Protein AF-A0A938PKG7-F1 (afdb_monomer_lite)

pLDDT: mean 93.29, std 5.73, range [55.94, 98.5]

Structure (mmCIF, N/CA/C/O backbone):
data_AF-A0A938PKG7-F1
#
_entry.id   AF-A0A938PKG7-F1
#
loop_
_atom_site.group_PDB
_atom_site.id
_atom_site.type_symbol
_atom_site.label_atom_id
_atom_site.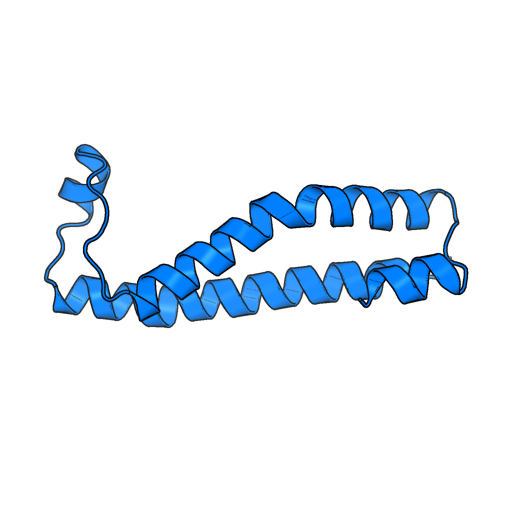label_alt_id
_atom_site.label_comp_id
_atom_site.label_asym_id
_atom_site.label_entity_id
_atom_site.label_seq_id
_atom_site.pdbx_PDB_ins_code
_atom_site.Cartn_x
_atom_site.Cartn_y
_atom_site.Cartn_z
_atom_site.occupancy
_atom_site.B_iso_or_equiv
_atom_site.auth_seq_id
_atom_site.auth_comp_id
_atom_site.auth_asym_id
_atom_site.auth_atom_id
_atom_site.pdbx_PDB_model_num
ATOM 1 N N . MET A 1 1 ? 2.724 -4.653 -29.445 1.00 55.94 1 MET A N 1
ATOM 2 C CA . MET A 1 1 ? 3.278 -3.899 -28.304 1.00 55.94 1 MET A CA 1
ATOM 3 C C . MET A 1 1 ? 3.456 -4.902 -27.175 1.00 55.94 1 MET A C 1
ATOM 5 O O . MET A 1 1 ? 2.461 -5.477 -26.755 1.00 55.94 1 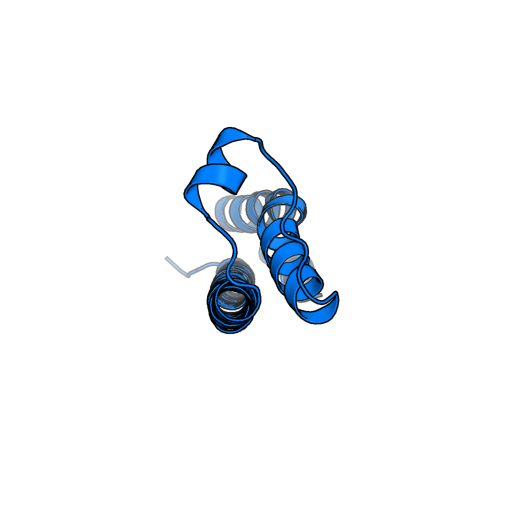MET A O 1
ATOM 9 N N . SER A 1 2 ? 4.689 -5.242 -26.797 1.00 78.75 2 SER A N 1
ATOM 10 C CA . SER A 1 2 ? 4.939 -6.144 -25.664 1.00 78.75 2 SER A CA 1
ATOM 11 C C . SER A 1 2 ? 4.726 -5.379 -24.360 1.00 78.75 2 SER A C 1
ATOM 13 O O . SER A 1 2 ? 5.198 -4.252 -24.231 1.00 78.75 2 SER A O 1
ATOM 15 N N . VAL A 1 3 ? 4.008 -5.973 -23.409 1.00 85.81 3 VAL A N 1
ATOM 16 C CA . VAL A 1 3 ? 3.828 -5.388 -22.074 1.00 85.81 3 VAL A CA 1
ATOM 17 C C . VAL A 1 3 ? 5.172 -5.418 -21.346 1.00 85.81 3 VAL A C 1
ATOM 19 O O . VAL A 1 3 ? 5.846 -6.447 -21.351 1.00 85.81 3 VAL A O 1
ATOM 22 N N . SER A 1 4 ? 5.574 -4.297 -20.739 1.00 94.06 4 SER A N 1
ATOM 23 C CA . SER A 1 4 ? 6.810 -4.241 -19.953 1.00 94.06 4 SER A CA 1
ATOM 24 C C . SER A 1 4 ? 6.719 -5.183 -18.741 1.00 94.06 4 SER A C 1
ATOM 26 O O . SER A 1 4 ? 5.727 -5.121 -18.009 1.00 94.06 4 SER A O 1
ATOM 28 N N . PRO A 1 5 ? 7.741 -6.015 -18.465 1.00 94.88 5 PRO A N 1
ATOM 29 C CA . PRO A 1 5 ? 7.767 -6.872 -17.278 1.00 94.88 5 PRO A CA 1
ATOM 30 C C . PRO A 1 5 ? 7.677 -6.105 -15.951 1.00 94.88 5 PRO A C 1
ATOM 32 O O . PRO A 1 5 ? 7.238 -6.674 -14.955 1.00 94.88 5 PRO A O 1
ATOM 35 N N . LEU A 1 6 ? 8.019 -4.809 -15.941 1.00 96.19 6 LEU A N 1
ATOM 36 C CA . LEU A 1 6 ? 7.876 -3.923 -14.777 1.00 96.19 6 LEU A CA 1
ATOM 37 C C . LEU A 1 6 ? 6.415 -3.675 -14.370 1.00 96.19 6 LEU A C 1
ATOM 39 O O . LEU A 1 6 ? 6.156 -3.233 -13.255 1.00 96.19 6 LEU A O 1
ATOM 43 N N . ILE A 1 7 ? 5.446 -3.987 -15.236 1.00 96.56 7 ILE A N 1
ATOM 44 C CA . ILE A 1 7 ? 4.022 -3.862 -14.904 1.00 96.56 7 ILE A CA 1
ATOM 45 C C . ILE A 1 7 ? 3.577 -4.941 -13.907 1.00 96.56 7 ILE A C 1
ATOM 47 O O . ILE A 1 7 ? 2.706 -4.688 -13.079 1.00 96.56 7 ILE A O 1
ATOM 51 N N . LEU A 1 8 ? 4.178 -6.133 -13.937 1.00 96.06 8 LEU A N 1
ATOM 52 C CA . LEU A 1 8 ? 3.809 -7.222 -13.028 1.00 96.06 8 LEU A CA 1
ATOM 53 C C . LEU A 1 8 ? 4.040 -6.901 -11.539 1.00 96.06 8 LEU A C 1
ATOM 55 O O . LEU A 1 8 ? 3.095 -7.079 -10.770 1.00 96.06 8 LEU A O 1
ATOM 59 N N . PRO A 1 9 ? 5.212 -6.405 -11.100 1.00 96.69 9 PRO A N 1
ATOM 60 C CA . PRO A 1 9 ? 5.413 -6.060 -9.694 1.00 96.69 9 PRO A CA 1
ATOM 61 C C . PRO A 1 9 ? 4.522 -4.885 -9.250 1.00 96.69 9 PRO A C 1
ATOM 63 O O . PRO A 1 9 ? 4.033 -4.882 -8.122 1.00 96.69 9 PRO A O 1
ATOM 66 N N . VAL A 1 10 ? 4.195 -3.946 -10.153 1.00 96.94 10 VAL A N 1
ATOM 67 C CA . VAL A 1 10 ? 3.188 -2.895 -9.898 1.00 96.94 10 VAL A CA 1
ATOM 68 C C . VAL A 1 10 ? 1.818 -3.502 -9.597 1.00 96.94 10 VAL A C 1
ATOM 70 O O . VAL A 1 10 ? 1.208 -3.173 -8.581 1.00 96.94 10 VAL A O 1
ATOM 73 N N . LEU A 1 11 ? 1.336 -4.412 -10.448 1.00 97.19 11 LEU A N 1
ATOM 74 C CA . LEU A 1 11 ? 0.045 -5.074 -10.248 1.00 97.19 11 LEU A CA 1
ATOM 75 C C . LEU A 1 11 ? 0.027 -5.947 -8.990 1.00 97.19 11 LEU A C 1
ATOM 77 O O . LEU A 1 11 ? -0.992 -5.996 -8.302 1.00 97.19 11 LEU A O 1
ATOM 81 N N . MET A 1 12 ? 1.142 -6.605 -8.666 1.00 97.44 12 MET A N 1
ATOM 82 C CA . MET A 1 12 ? 1.263 -7.394 -7.440 1.00 97.44 12 MET A CA 1
ATOM 83 C C . MET A 1 12 ? 1.135 -6.525 -6.192 1.00 97.44 12 MET A C 1
ATOM 85 O O . MET A 1 12 ? 0.399 -6.893 -5.278 1.00 97.44 12 MET A O 1
ATOM 89 N N . LEU A 1 13 ? 1.776 -5.353 -6.166 1.00 96.81 13 LEU A N 1
ATOM 90 C CA . LEU A 1 13 ? 1.665 -4.440 -5.032 1.00 96.81 13 LEU A CA 1
ATOM 91 C C . LEU A 1 13 ? 0.251 -3.858 -4.899 1.00 96.81 13 LEU A C 1
ATOM 93 O O . LEU A 1 13 ? -0.282 -3.807 -3.795 1.00 96.81 13 LEU A O 1
ATOM 97 N N . VAL A 1 14 ? -0.405 -3.530 -6.018 1.00 97.06 14 VAL A N 1
ATOM 98 C CA . VAL A 1 14 ? -1.827 -3.142 -6.027 1.00 97.06 14 VAL A CA 1
ATOM 99 C C . VAL A 1 14 ? -2.712 -4.266 -5.473 1.00 97.06 14 VAL A C 1
ATOM 101 O O . VAL A 1 14 ? -3.587 -4.020 -4.642 1.00 97.06 14 VAL A O 1
ATOM 104 N N . GLY A 1 15 ? -2.476 -5.511 -5.893 1.00 97.88 15 GLY A N 1
ATOM 105 C CA . GLY A 1 15 ? -3.173 -6.684 -5.363 1.00 97.88 15 GLY A CA 1
ATOM 106 C C . GLY A 1 15 ? -2.972 -6.844 -3.856 1.00 97.88 15 GLY A C 1
ATOM 107 O O . GLY A 1 15 ? -3.937 -7.061 -3.122 1.00 97.88 15 GLY A O 1
ATOM 108 N N . TRP A 1 16 ? -1.741 -6.658 -3.378 1.00 97.50 16 TRP A N 1
ATOM 109 C CA . TRP A 1 16 ? -1.422 -6.686 -1.953 1.00 97.50 16 TRP A CA 1
ATOM 110 C C . TRP A 1 16 ? -2.141 -5.580 -1.171 1.00 97.50 16 TRP A C 1
ATOM 112 O O . TRP A 1 16 ? -2.692 -5.844 -0.101 1.00 97.50 16 TRP A O 1
ATOM 122 N N . THR A 1 17 ? -2.250 -4.372 -1.731 1.00 97.31 17 THR A N 1
ATOM 123 C CA . THR A 1 17 ? -3.051 -3.294 -1.139 1.00 97.31 17 THR A CA 1
ATOM 124 C C . THR A 1 17 ? -4.510 -3.706 -0.959 1.00 97.31 17 THR A C 1
ATOM 126 O O . THR A 1 17 ? -5.077 -3.447 0.101 1.00 97.31 17 THR A O 1
ATOM 129 N N . PHE A 1 18 ? -5.119 -4.403 -1.926 1.00 98.19 18 PHE A N 1
ATOM 130 C CA . PHE A 1 18 ? -6.486 -4.915 -1.771 1.00 98.19 18 PHE A CA 1
ATOM 131 C C . PHE A 1 18 ? -6.600 -6.019 -0.715 1.00 98.19 18 PHE A C 1
ATOM 133 O O . PHE A 1 18 ? -7.578 -6.042 0.033 1.00 98.19 18 PHE A O 1
ATOM 140 N N . VAL A 1 19 ? -5.604 -6.901 -0.599 1.00 98.50 19 VAL A N 1
ATOM 141 C CA . VAL A 1 19 ? -5.557 -7.901 0.483 1.00 98.50 19 VAL A CA 1
ATOM 142 C C . VAL A 1 19 ? -5.539 -7.207 1.845 1.00 98.50 19 VAL A C 1
ATOM 144 O O . VAL A 1 19 ? -6.367 -7.515 2.706 1.00 98.50 19 VAL A O 1
ATOM 147 N N . ME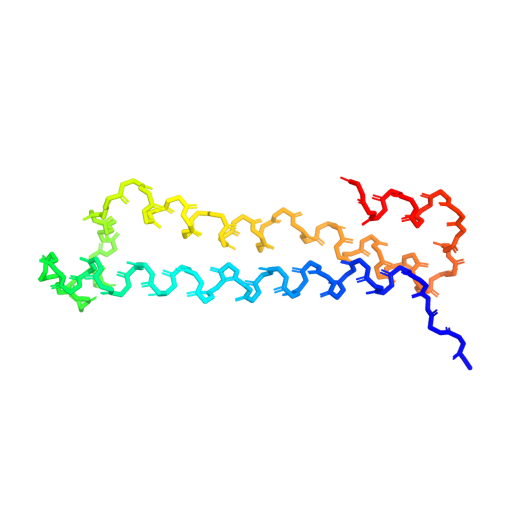T A 1 20 ? -4.658 -6.221 2.026 1.00 97.94 20 MET A N 1
ATOM 148 C CA . MET A 1 20 ? -4.560 -5.466 3.277 1.00 97.94 20 MET A CA 1
ATOM 149 C C . MET A 1 20 ? -5.802 -4.621 3.553 1.00 97.94 20 MET A C 1
ATOM 151 O O . MET A 1 20 ? -6.227 -4.517 4.701 1.00 97.94 20 MET A O 1
ATOM 155 N N . TRP A 1 21 ? -6.435 -4.079 2.514 1.00 97.94 21 TRP A N 1
ATOM 156 C CA . TRP A 1 21 ? -7.702 -3.355 2.613 1.00 97.94 21 TRP A CA 1
ATOM 157 C C . TRP A 1 21 ? -8.821 -4.238 3.173 1.00 97.94 21 TRP A C 1
ATOM 159 O O . TRP A 1 21 ? -9.484 -3.871 4.147 1.00 97.94 21 TRP A O 1
ATOM 169 N N . VAL A 1 22 ? -8.995 -5.435 2.599 1.00 98.50 22 VAL A N 1
ATOM 170 C CA . VAL A 1 22 ? -9.979 -6.414 3.075 1.00 98.50 22 VAL A CA 1
ATOM 171 C C . VAL A 1 22 ? -9.655 -6.841 4.505 1.00 98.50 22 VAL A C 1
ATOM 173 O O . VAL A 1 22 ? -10.547 -6.836 5.354 1.00 98.50 22 VAL A O 1
ATOM 176 N N . TRP A 1 23 ? -8.391 -7.153 4.808 1.00 98.50 23 TRP A N 1
ATOM 177 C CA . TRP A 1 23 ? -7.969 -7.560 6.152 1.00 98.50 23 TRP A CA 1
ATOM 178 C C . TRP A 1 23 ? -8.232 -6.459 7.192 1.00 98.50 23 TRP A C 1
ATOM 180 O O . TRP A 1 23 ? -8.798 -6.718 8.263 1.00 98.50 23 TRP A O 1
ATOM 190 N N . MET A 1 24 ? -7.908 -5.207 6.870 1.00 97.88 24 MET A N 1
ATOM 191 C CA . MET A 1 24 ? -8.172 -4.070 7.745 1.00 97.88 24 MET A CA 1
ATOM 192 C C . MET A 1 24 ? -9.659 -3.993 8.095 1.00 97.88 24 MET A C 1
ATOM 194 O O . MET A 1 24 ? -10.000 -3.954 9.275 1.00 97.88 24 MET A O 1
ATOM 198 N N . TYR A 1 25 ? -10.567 -4.010 7.117 1.00 97.00 25 TYR A N 1
ATOM 199 C CA . TYR A 1 25 ? -12.000 -3.928 7.422 1.00 97.00 25 TYR A CA 1
ATOM 200 C C . TYR A 1 25 ? -12.531 -5.170 8.136 1.00 97.00 25 TYR A C 1
ATOM 202 O O . TYR A 1 25 ? -13.331 -5.036 9.068 1.00 97.00 25 TYR A O 1
ATOM 210 N N . ALA A 1 26 ? -12.051 -6.356 7.759 1.00 97.94 26 ALA A N 1
ATOM 211 C CA . ALA A 1 26 ? -12.441 -7.617 8.380 1.00 97.94 26 ALA A CA 1
ATOM 212 C C . ALA A 1 26 ? -12.099 -7.670 9.877 1.00 97.94 26 ALA A C 1
ATOM 214 O O . ALA A 1 26 ? -12.827 -8.295 10.642 1.00 97.94 26 ALA A O 1
ATOM 215 N N . THR A 1 27 ? -11.035 -6.992 10.317 1.00 97.00 27 THR A N 1
ATOM 216 C CA . THR A 1 27 ? -10.636 -6.938 11.736 1.00 97.00 27 THR A CA 1
ATOM 217 C C . THR A 1 27 ? -11.159 -5.696 12.459 1.00 97.00 27 THR A C 1
ATOM 219 O O . THR A 1 27 ? -11.614 -5.784 13.602 1.00 97.00 27 THR A O 1
ATOM 222 N N . ARG A 1 28 ? -11.167 -4.536 11.794 1.00 95.19 28 ARG A N 1
ATOM 223 C CA . ARG A 1 28 ? -11.549 -3.246 12.385 1.00 95.19 28 ARG A CA 1
ATOM 224 C C . ARG A 1 28 ? -13.046 -3.127 12.633 1.00 95.19 28 ARG A C 1
ATOM 226 O O . ARG A 1 28 ? -13.438 -2.664 13.702 1.00 95.19 28 ARG A O 1
ATOM 233 N N . ILE A 1 29 ? -13.892 -3.567 11.696 1.00 94.81 29 ILE A N 1
ATOM 234 C CA . ILE A 1 29 ? -15.354 -3.460 11.846 1.00 94.81 29 ILE A CA 1
ATOM 235 C C . ILE A 1 29 ? -15.854 -4.268 13.059 1.00 94.81 29 ILE A C 1
ATOM 237 O O . ILE A 1 29 ? -16.575 -3.694 13.880 1.00 94.81 29 ILE A O 1
ATOM 241 N N . PRO A 1 30 ? -15.474 -5.550 13.250 1.00 95.50 30 PRO A N 1
ATOM 242 C CA . PRO A 1 30 ? -15.880 -6.297 14.439 1.00 95.50 30 PRO A CA 1
ATOM 243 C C . PRO A 1 30 ? -15.355 -5.693 15.744 1.00 95.50 30 PRO A C 1
ATOM 245 O O . PRO A 1 30 ? -16.089 -5.650 16.730 1.00 95.50 30 PRO A O 1
ATOM 248 N N . ALA A 1 31 ? -14.114 -5.194 15.755 1.00 95.12 31 ALA A N 1
ATOM 249 C CA . ALA A 1 31 ? -13.517 -4.595 16.945 1.00 95.12 31 ALA A CA 1
ATOM 250 C C . ALA A 1 31 ? -14.254 -3.314 17.377 1.00 95.12 31 ALA A C 1
ATOM 252 O O . ALA A 1 31 ? -14.592 -3.176 18.551 1.00 95.12 31 ALA A O 1
ATOM 253 N N . MET A 1 32 ? -14.596 -2.436 16.426 1.00 94.12 32 MET A N 1
ATOM 254 C CA . MET A 1 32 ? -15.400 -1.238 16.706 1.00 94.12 32 MET A CA 1
ATOM 255 C C . MET A 1 32 ? -16.793 -1.590 17.238 1.00 94.12 32 MET A C 1
ATOM 257 O O . MET A 1 32 ? -17.250 -0.983 18.204 1.00 94.12 32 MET A O 1
ATOM 261 N N . ARG A 1 33 ? -17.450 -2.602 16.650 1.00 93.31 33 ARG A N 1
ATOM 262 C CA . ARG A 1 33 ? -18.762 -3.082 17.117 1.00 93.31 33 ARG A CA 1
ATOM 263 C C . ARG A 1 33 ? -18.693 -3.616 18.547 1.00 93.31 33 ARG A C 1
ATOM 265 O O . ARG A 1 33 ? -19.548 -3.282 19.356 1.00 93.31 33 ARG A O 1
ATOM 272 N N . LYS A 1 34 ? -17.669 -4.409 18.878 1.00 93.56 34 LYS A N 1
ATOM 273 C CA . LYS A 1 34 ? -17.475 -4.959 20.230 1.00 93.56 34 LYS A CA 1
ATOM 274 C C . LYS A 1 34 ? -17.234 -3.866 21.276 1.00 93.56 34 LYS A C 1
ATOM 276 O O . LYS A 1 34 ? -17.673 -4.010 22.411 1.00 93.56 34 LYS A O 1
ATOM 281 N N . ALA A 1 35 ? -16.549 -2.794 20.891 1.00 91.38 35 ALA A N 1
ATOM 282 C CA . ALA A 1 35 ? -16.270 -1.652 21.753 1.00 91.38 35 ALA A CA 1
ATOM 283 C C . ALA A 1 35 ? -17.426 -0.629 21.819 1.00 91.38 35 ALA A C 1
ATOM 285 O O . ALA A 1 35 ? -17.286 0.373 22.511 1.00 91.38 35 ALA A O 1
ATOM 286 N N . ASN A 1 36 ? -18.558 -0.869 21.133 1.00 91.12 36 ASN A N 1
ATOM 287 C CA . ASN A 1 36 ? -19.694 0.062 21.038 1.00 91.12 36 ASN A CA 1
ATOM 288 C C . ASN A 1 36 ? -19.271 1.500 20.682 1.00 91.12 36 ASN A C 1
ATOM 290 O O . ASN A 1 36 ? -19.797 2.466 21.228 1.00 91.12 36 ASN A O 1
ATOM 294 N N . ILE A 1 37 ? -18.297 1.641 19.779 1.00 88.00 37 ILE A N 1
ATOM 295 C CA . ILE A 1 37 ? -17.775 2.952 19.385 1.00 88.00 37 ILE A CA 1
ATOM 296 C C . ILE A 1 37 ? -18.835 3.705 18.575 1.00 88.00 37 ILE A C 1
ATOM 298 O O . ILE A 1 37 ? -19.284 3.214 17.535 1.00 88.00 37 ILE A O 1
ATOM 302 N N . ASP A 1 38 ? -19.178 4.920 19.009 1.00 87.50 38 ASP A N 1
ATOM 303 C CA . ASP A 1 38 ? -19.961 5.853 18.200 1.00 87.50 38 ASP A CA 1
ATOM 304 C C . ASP A 1 38 ? -19.073 6.467 17.108 1.00 87.50 38 ASP A C 1
ATOM 306 O O . ASP A 1 38 ? -18.233 7.341 17.338 1.00 87.50 38 ASP A O 1
ATOM 310 N N . VAL A 1 39 ? -19.263 5.983 15.882 1.00 84.25 39 VAL A N 1
ATOM 311 C CA . VAL A 1 39 ? -18.518 6.436 14.703 1.00 84.25 39 VAL A CA 1
ATOM 312 C C . VAL A 1 39 ? -18.794 7.914 14.397 1.00 84.25 39 VAL A C 1
ATOM 314 O O . VAL A 1 39 ? -17.897 8.609 13.917 1.00 84.25 39 VAL A O 1
ATOM 317 N N . ASN A 1 40 ? -19.997 8.417 14.697 1.00 86.56 40 ASN A N 1
ATOM 318 C CA . ASN A 1 40 ? -20.352 9.817 14.458 1.00 86.56 40 ASN A CA 1
ATOM 319 C C . ASN A 1 40 ? -19.617 10.736 15.431 1.00 86.56 40 ASN A C 1
ATOM 321 O O . ASN A 1 40 ? -19.116 11.789 15.031 1.00 86.56 40 ASN A O 1
ATOM 325 N N . GLU A 1 41 ? -19.519 10.330 16.699 1.00 87.31 41 GLU A N 1
ATOM 326 C CA . GLU A 1 41 ? -18.753 11.070 17.696 1.00 87.31 41 GLU A CA 1
ATOM 327 C C . GLU A 1 41 ? -17.272 11.113 17.317 1.00 87.31 41 GLU A C 1
ATOM 329 O O . GLU A 1 41 ? -16.709 12.202 17.203 1.00 87.31 41 GLU A O 1
ATOM 334 N N . VAL A 1 42 ? -16.677 9.954 17.021 1.00 87.62 42 VAL A N 1
ATOM 335 C CA . VAL A 1 42 ? -15.270 9.845 16.608 1.00 87.62 42 VAL A CA 1
ATOM 336 C C . VAL A 1 42 ? -14.972 10.695 15.372 1.00 87.62 42 VAL A C 1
ATOM 338 O O . VAL A 1 42 ? -13.964 1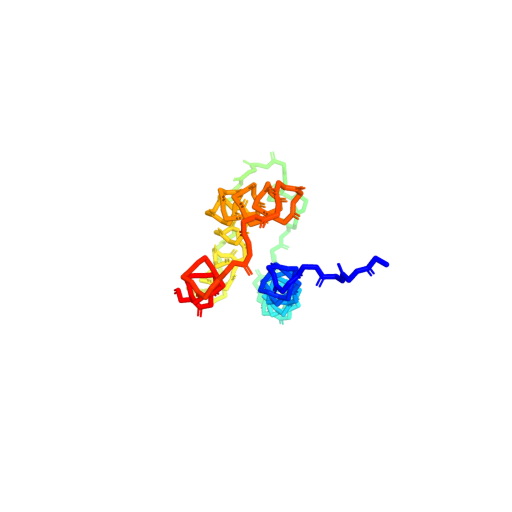1.401 15.337 1.00 87.62 42 VAL A O 1
ATOM 341 N N . SER A 1 43 ? -15.853 10.677 14.368 1.00 86.31 43 SER A N 1
ATOM 342 C CA . SER A 1 43 ? -15.686 11.491 13.160 1.00 86.31 43 SER A CA 1
ATOM 343 C C . SER A 1 43 ? -15.765 12.993 13.441 1.00 86.31 43 SER A C 1
ATOM 345 O O . SER A 1 43 ? -15.141 13.771 12.723 1.00 86.31 43 SER A O 1
ATOM 347 N N . ARG A 1 44 ? -16.540 13.416 14.448 1.00 88.12 44 ARG A N 1
ATOM 348 C CA . ARG A 1 44 ? -16.709 14.828 14.817 1.00 88.12 44 ARG A CA 1
ATOM 349 C C . ARG A 1 44 ? -15.549 15.345 15.662 1.00 88.12 44 ARG A C 1
ATOM 351 O O . ARG A 1 44 ? -15.159 16.499 15.514 1.00 88.12 44 ARG A O 1
ATOM 358 N N . THR A 1 45 ? -15.032 14.525 16.573 1.00 88.12 45 THR A N 1
ATOM 359 C CA . THR A 1 45 ? -13.971 14.922 17.509 1.00 88.12 45 THR A CA 1
ATOM 360 C C . THR A 1 45 ? -12.569 14.657 16.970 1.00 88.12 45 THR A C 1
ATOM 362 O O . THR A 1 45 ? -11.610 15.238 17.472 1.00 88.12 45 THR A O 1
ATOM 365 N N . GLY A 1 46 ? -12.427 13.772 15.978 1.00 83.56 46 GLY A N 1
ATOM 366 C CA . GLY A 1 46 ? -11.125 13.297 15.512 1.00 83.56 46 GLY A CA 1
ATOM 367 C C . GLY A 1 46 ? -10.405 12.416 16.538 1.00 83.56 46 GLY A C 1
ATOM 368 O O . GLY A 1 46 ? -9.195 12.213 16.435 1.00 83.56 46 GLY A O 1
ATOM 369 N N . THR A 1 47 ? -11.122 11.905 17.546 1.00 84.38 47 THR A N 1
ATOM 370 C CA . THR A 1 47 ? -10.541 11.027 18.567 1.00 84.38 47 THR A CA 1
ATOM 371 C C . THR A 1 47 ? -10.016 9.755 17.904 1.00 84.38 47 THR A C 1
ATOM 373 O O . THR A 1 47 ? -10.687 9.152 17.069 1.00 84.38 47 THR A O 1
ATOM 376 N N . LYS A 1 48 ? -8.807 9.312 18.267 1.00 82.69 48 LYS A N 1
ATOM 377 C CA . LYS A 1 48 ? -8.293 8.030 17.769 1.00 82.69 48 LYS A CA 1
ATOM 378 C C . LYS A 1 48 ? -9.190 6.885 18.237 1.00 82.69 48 LYS A C 1
ATOM 380 O O . LYS A 1 48 ? -9.652 6.875 19.374 1.00 82.69 48 LYS A O 1
ATOM 385 N N . LEU A 1 49 ? -9.397 5.905 17.362 1.00 86.69 49 LEU A N 1
ATOM 386 C CA . LEU A 1 49 ? -10.077 4.674 17.741 1.00 86.69 49 LEU A CA 1
ATOM 387 C C . LEU A 1 49 ? -9.194 3.894 18.716 1.00 86.69 49 LEU A C 1
ATOM 389 O O . LEU A 1 49 ? -8.089 3.490 18.353 1.00 86.69 49 LEU A O 1
ATOM 393 N N . ASP A 1 50 ? -9.698 3.662 19.922 1.00 88.19 50 ASP A N 1
ATOM 394 C CA . ASP A 1 50 ? -9.048 2.799 20.903 1.00 88.19 50 ASP A CA 1
ATOM 395 C C . ASP A 1 50 ? -9.383 1.332 20.594 1.00 88.19 50 ASP A C 1
ATOM 397 O O . ASP A 1 50 ? -10.382 0.774 21.049 1.00 88.19 50 ASP A O 1
ATOM 401 N N . LEU A 1 51 ? -8.601 0.739 19.690 1.00 92.44 51 LEU A N 1
ATOM 402 C CA . LEU A 1 51 ? -8.750 -0.644 19.238 1.00 92.44 51 LEU A CA 1
ATOM 403 C C . LEU A 1 51 ? -7.536 -1.479 19.653 1.00 92.44 51 LEU A C 1
ATOM 405 O O . LEU A 1 51 ? -6.443 -0.933 19.819 1.00 92.44 51 LEU A O 1
ATOM 409 N N . PRO A 1 52 ? -7.689 -2.815 19.762 1.00 95.12 52 PRO A N 1
ATOM 410 C CA . PRO A 1 52 ? -6.574 -3.696 20.078 1.00 95.12 52 PRO A CA 1
ATOM 411 C C . PRO A 1 52 ? -5.370 -3.452 19.151 1.00 95.12 52 PRO A C 1
ATOM 413 O O . PRO A 1 52 ? -5.574 -3.301 17.940 1.00 95.12 52 PRO A O 1
ATOM 416 N N . PRO A 1 53 ? -4.124 -3.485 19.667 1.00 96.06 53 PRO A N 1
ATOM 417 C CA . PRO A 1 53 ? -2.925 -3.185 18.881 1.00 96.06 53 PRO A CA 1
ATOM 418 C C . PRO A 1 53 ? -2.819 -3.983 17.579 1.00 96.06 53 PRO A C 1
ATOM 420 O O . PRO A 1 53 ? -2.399 -3.449 16.558 1.00 96.06 53 PRO A O 1
ATOM 423 N N . GLU A 1 54 ? -3.256 -5.242 17.593 1.00 95.69 54 GLU A N 1
ATOM 424 C CA . GLU A 1 54 ? -3.229 -6.127 16.425 1.00 95.69 54 GLU A CA 1
ATOM 425 C C . GLU A 1 54 ? -4.109 -5.609 15.275 1.00 95.69 54 GLU A C 1
ATOM 427 O O . GLU A 1 54 ? -3.739 -5.724 14.113 1.00 95.69 54 GLU A O 1
ATOM 432 N N . VAL A 1 55 ? -5.257 -5.000 15.590 1.00 96.38 55 VAL A N 1
ATOM 433 C CA . VAL A 1 55 ? -6.186 -4.424 14.603 1.00 96.38 55 VAL A CA 1
ATOM 434 C C . VAL A 1 55 ? -5.616 -3.127 14.036 1.00 96.38 55 VAL A C 1
ATOM 436 O O . VAL A 1 55 ? -5.664 -2.894 12.827 1.00 96.38 55 VAL A O 1
ATOM 439 N N . THR A 1 56 ? -5.042 -2.295 14.906 1.00 95.62 56 THR A N 1
ATOM 440 C CA . THR A 1 56 ? -4.406 -1.030 14.521 1.00 95.62 56 THR A CA 1
ATOM 441 C C . THR A 1 56 ? -3.211 -1.272 13.601 1.00 95.62 56 THR A C 1
ATOM 443 O O . THR A 1 56 ? -3.124 -0.636 12.558 1.00 95.62 56 THR A O 1
ATOM 446 N N . ARG A 1 57 ? -2.376 -2.282 13.882 1.00 96.88 57 ARG A N 1
ATOM 447 C CA . ARG A 1 57 ? -1.235 -2.671 13.029 1.00 96.88 57 ARG A CA 1
ATOM 448 C C . ARG A 1 57 ? -1.633 -3.002 11.588 1.00 96.88 57 ARG A C 1
ATOM 450 O O . ARG A 1 57 ? -0.892 -2.675 10.664 1.00 96.88 57 ARG A O 1
ATOM 457 N N . VAL A 1 58 ? -2.789 -3.637 11.380 1.00 97.50 58 VAL A N 1
ATOM 458 C CA . VAL A 1 58 ? -3.291 -3.940 10.027 1.00 97.50 58 VAL A CA 1
ATOM 459 C C . VAL A 1 58 ? -3.698 -2.654 9.301 1.00 97.50 58 VAL A C 1
ATOM 461 O O . VAL A 1 58 ? -3.380 -2.489 8.124 1.00 97.50 58 VAL A O 1
ATOM 464 N N . ALA A 1 59 ? -4.360 -1.724 9.997 1.00 95.62 59 ALA A N 1
ATOM 465 C CA . ALA A 1 59 ? -4.722 -0.422 9.437 1.00 95.62 59 ALA A CA 1
ATOM 466 C C . ALA A 1 59 ? -3.487 0.440 9.124 1.00 95.62 59 ALA A C 1
ATOM 468 O O . ALA A 1 59 ? -3.429 1.056 8.062 1.00 95.62 59 ALA A O 1
ATOM 469 N N . ASP A 1 60 ? -2.487 0.436 10.006 1.00 95.69 60 ASP A N 1
ATOM 470 C CA . ASP A 1 60 ? -1.222 1.138 9.793 1.00 95.69 60 ASP A CA 1
ATOM 471 C C . ASP A 1 60 ? -0.481 0.573 8.574 1.00 95.69 60 ASP A C 1
ATOM 473 O O . ASP A 1 60 ? -0.005 1.334 7.737 1.00 95.69 60 ASP A O 1
ATOM 477 N N . ASN A 1 61 ? -0.453 -0.755 8.403 1.00 97.06 61 ASN A N 1
ATOM 478 C CA . ASN A 1 61 ? 0.130 -1.377 7.212 1.00 97.06 61 ASN A CA 1
ATOM 479 C C . ASN A 1 61 ? -0.585 -0.940 5.922 1.00 97.06 61 ASN A C 1
ATOM 481 O O . ASN A 1 61 ? 0.078 -0.557 4.959 1.00 97.06 61 ASN A O 1
ATOM 485 N N . TYR A 1 62 ? -1.922 -0.929 5.922 1.00 97.06 62 TYR A N 1
ATOM 486 C CA . TYR A 1 62 ? -2.696 -0.428 4.786 1.00 97.06 62 TYR A CA 1
ATOM 487 C C . TYR A 1 62 ? -2.362 1.038 4.462 1.00 97.06 62 TYR A C 1
ATOM 489 O O . TYR A 1 62 ? -2.183 1.372 3.294 1.00 97.06 62 TYR A O 1
ATOM 497 N N . ASN A 1 63 ? -2.219 1.904 5.470 1.00 95.62 63 ASN A N 1
ATOM 498 C CA . ASN A 1 63 ? -1.847 3.307 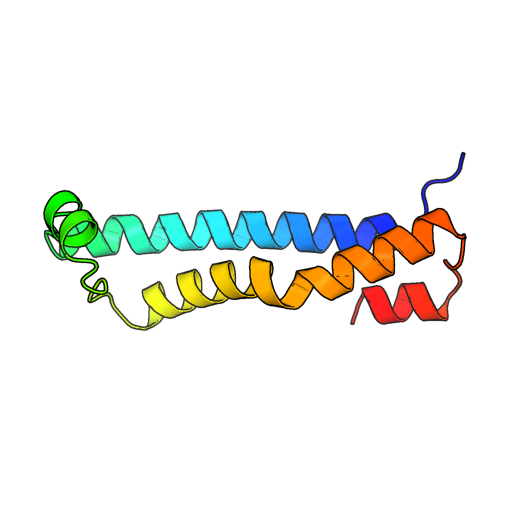5.257 1.00 95.62 63 ASN A CA 1
ATOM 499 C C . ASN A 1 63 ? -0.426 3.444 4.688 1.00 95.62 63 ASN A C 1
ATOM 501 O O . ASN A 1 63 ? -0.220 4.164 3.712 1.00 95.62 63 ASN A O 1
ATOM 505 N N . HIS A 1 64 ? 0.545 2.698 5.224 1.00 95.56 64 HIS A N 1
ATOM 506 C CA . HIS A 1 64 ? 1.921 2.724 4.724 1.00 95.56 64 HIS A CA 1
ATOM 507 C C . HIS A 1 64 ? 2.029 2.280 3.256 1.00 95.56 64 HIS A C 1
ATOM 509 O O . HIS A 1 64 ? 2.875 2.808 2.533 1.00 95.56 64 HIS A O 1
ATOM 515 N N . LEU A 1 65 ? 1.158 1.372 2.789 1.00 96.06 65 LEU A N 1
ATOM 516 C CA . LEU A 1 65 ? 1.085 0.961 1.378 1.00 96.06 65 LEU A CA 1
ATOM 517 C C . LEU A 1 65 ? 0.632 2.077 0.421 1.00 96.06 65 LEU A C 1
ATOM 519 O O . LEU A 1 65 ? 0.825 1.949 -0.788 1.00 96.06 65 LEU A O 1
ATOM 523 N N . HIS A 1 66 ? 0.061 3.168 0.929 1.00 93.38 66 HIS A N 1
ATOM 524 C CA . HIS A 1 66 ? -0.251 4.360 0.130 1.00 93.38 66 HIS A CA 1
ATOM 525 C C . HIS A 1 66 ? 0.820 5.447 0.244 1.00 93.38 66 HIS A C 1
ATOM 527 O O . HIS A 1 66 ? 0.938 6.282 -0.646 1.00 93.38 66 HIS A O 1
ATOM 533 N N . GLU A 1 67 ? 1.630 5.430 1.302 1.00 92.69 67 GLU A N 1
ATOM 534 C CA . GLU A 1 67 ? 2.673 6.435 1.527 1.00 92.69 67 GLU A CA 1
ATOM 535 C C . GLU A 1 67 ? 4.006 6.038 0.879 1.00 92.69 67 GLU A C 1
ATOM 537 O O . GLU A 1 67 ? 4.527 6.768 0.033 1.00 92.69 67 GLU A O 1
ATOM 542 N N . GLN A 1 68 ? 4.556 4.869 1.229 1.00 89.12 68 GLN A N 1
ATOM 543 C CA . GLN A 1 68 ? 5.895 4.461 0.784 1.00 89.12 68 GLN A CA 1
ATOM 544 C C . GLN A 1 68 ? 5.945 4.015 -0.691 1.00 89.12 68 GLN A C 1
ATOM 546 O O . GLN A 1 68 ? 6.853 4.443 -1.411 1.00 89.12 68 GLN A O 1
ATOM 551 N N . PRO A 1 69 ? 4.979 3.225 -1.203 1.00 92.25 69 PRO A N 1
ATOM 552 C CA . PRO A 1 69 ? 4.991 2.758 -2.591 1.00 92.25 69 PRO A CA 1
ATOM 553 C C . PRO A 1 69 ? 4.853 3.828 -3.671 1.00 92.25 69 PRO A C 1
ATOM 555 O O . PRO A 1 69 ? 5.078 3.529 -4.841 1.00 92.25 69 PRO A O 1
ATOM 558 N N . THR A 1 70 ? 4.514 5.070 -3.324 1.00 94.25 70 THR A N 1
ATOM 559 C CA . THR A 1 70 ? 4.349 6.154 -4.307 1.00 94.25 70 THR A CA 1
ATOM 560 C C . THR A 1 70 ? 5.594 6.326 -5.184 1.00 94.25 70 THR A C 1
ATOM 562 O O . THR A 1 70 ? 5.488 6.449 -6.406 1.00 94.25 70 THR A O 1
ATOM 565 N N . ILE A 1 71 ? 6.786 6.253 -4.583 1.00 94.56 71 ILE A N 1
ATOM 566 C CA . ILE A 1 71 ? 8.060 6.357 -5.312 1.00 94.56 71 ILE A CA 1
ATOM 567 C C . ILE A 1 71 ? 8.300 5.115 -6.179 1.00 94.56 71 ILE A C 1
ATOM 569 O O . ILE A 1 71 ? 8.777 5.233 -7.310 1.00 94.56 71 ILE A O 1
ATOM 573 N N . PHE A 1 72 ? 7.929 3.932 -5.686 1.00 95.88 72 PHE A N 1
ATOM 574 C CA . PHE A 1 72 ? 8.023 2.687 -6.445 1.00 95.88 72 PHE A CA 1
ATOM 575 C C . PHE A 1 72 ? 7.151 2.735 -7.707 1.00 95.88 72 PHE A C 1
ATOM 577 O O . PHE A 1 72 ? 7.656 2.480 -8.801 1.00 95.88 72 PHE A O 1
ATOM 584 N N . TYR A 1 73 ? 5.884 3.148 -7.589 1.00 96.00 73 TYR A N 1
ATOM 585 C CA . TYR A 1 73 ? 4.985 3.285 -8.737 1.00 96.00 73 TYR A CA 1
ATOM 586 C C . TYR A 1 73 ? 5.526 4.271 -9.771 1.00 96.00 73 TYR A C 1
ATOM 588 O O . TYR A 1 73 ? 5.573 3.944 -10.956 1.00 96.00 73 TYR A O 1
ATOM 596 N N . ALA A 1 74 ? 5.983 5.449 -9.335 1.00 96.00 74 ALA A N 1
ATOM 597 C CA . ALA A 1 74 ? 6.566 6.439 -10.235 1.00 96.00 74 ALA A CA 1
ATOM 598 C C . ALA A 1 74 ? 7.780 5.871 -10.990 1.00 96.00 74 ALA A C 1
ATOM 600 O O . ALA A 1 74 ? 7.875 6.012 -12.208 1.00 96.00 74 ALA A O 1
ATOM 601 N N . THR A 1 75 ? 8.671 5.176 -10.281 1.00 95.50 75 THR A N 1
ATOM 602 C CA . THR A 1 75 ? 9.910 4.627 -10.847 1.00 95.50 75 THR A CA 1
ATOM 603 C C . THR A 1 75 ? 9.634 3.488 -11.829 1.00 95.50 75 THR A C 1
ATOM 605 O O . THR A 1 75 ? 10.121 3.517 -12.959 1.00 95.50 75 THR A O 1
ATOM 608 N N . ALA A 1 76 ? 8.819 2.505 -11.438 1.00 96.31 76 ALA A N 1
ATOM 609 C CA . ALA A 1 76 ? 8.522 1.334 -12.260 1.00 96.31 76 ALA A CA 1
ATOM 610 C C . ALA A 1 76 ? 7.732 1.702 -13.526 1.00 96.31 76 ALA A C 1
ATOM 612 O O . ALA A 1 76 ? 8.036 1.210 -14.615 1.00 96.31 76 ALA A O 1
ATOM 613 N N . LEU A 1 77 ? 6.752 2.607 -13.409 1.00 96.25 77 LEU A N 1
ATOM 614 C CA . LEU A 1 77 ? 5.968 3.072 -14.555 1.00 96.25 77 LEU A CA 1
ATOM 615 C C . LEU A 1 77 ? 6.803 3.947 -15.494 1.00 96.25 77 LEU A C 1
ATOM 617 O O . LEU A 1 77 ? 6.726 3.764 -16.707 1.00 96.25 77 LEU A O 1
ATOM 621 N N . ALA A 1 78 ? 7.643 4.844 -14.963 1.00 96.19 78 ALA A N 1
ATOM 622 C CA . ALA A 1 78 ? 8.571 5.614 -15.787 1.00 96.19 78 ALA A CA 1
ATOM 623 C C . ALA A 1 78 ? 9.532 4.688 -16.544 1.00 96.19 78 ALA A C 1
ATOM 625 O O . ALA A 1 78 ? 9.653 4.818 -17.761 1.00 96.19 78 ALA A O 1
ATOM 626 N N . GLY A 1 79 ? 10.131 3.706 -15.857 1.00 95.44 79 GLY A N 1
ATOM 627 C CA . GLY A 1 79 ? 10.988 2.676 -16.454 1.00 95.44 79 GLY A CA 1
ATOM 628 C C . GLY A 1 79 ? 10.288 1.893 -17.568 1.00 95.44 79 GLY A C 1
ATOM 629 O O . GLY A 1 79 ? 10.856 1.694 -18.642 1.00 95.44 79 GLY A O 1
ATOM 630 N N . ALA A 1 80 ? 9.020 1.525 -17.361 1.00 95.44 80 ALA A N 1
ATOM 631 C CA . ALA A 1 80 ? 8.208 0.856 -18.371 1.00 95.44 80 ALA A CA 1
ATOM 632 C C . ALA A 1 80 ? 7.960 1.722 -19.619 1.00 95.44 80 ALA A C 1
ATOM 634 O O . ALA A 1 80 ? 7.983 1.191 -20.728 1.00 95.44 80 ALA A O 1
ATOM 635 N N . VAL A 1 81 ? 7.745 3.031 -19.452 1.00 95.50 81 VAL A N 1
ATOM 636 C CA . VAL A 1 81 ? 7.500 3.973 -20.559 1.00 95.50 81 VAL A CA 1
ATOM 637 C C . VAL A 1 81 ? 8.769 4.240 -21.368 1.00 95.50 81 VAL A C 1
ATOM 639 O O . VAL A 1 81 ? 8.718 4.253 -22.596 1.00 95.50 81 VAL A O 1
ATOM 642 N N . ILE A 1 82 ? 9.907 4.436 -20.701 1.00 94.69 82 ILE A N 1
ATOM 643 C CA . ILE A 1 82 ? 11.187 4.744 -21.363 1.00 94.69 82 ILE A CA 1
ATOM 644 C C . ILE A 1 82 ? 11.928 3.492 -21.860 1.00 94.69 82 ILE A C 1
ATOM 646 O O . ILE A 1 82 ? 12.957 3.612 -22.519 1.00 94.69 82 ILE A O 1
ATOM 650 N N . GLY A 1 83 ? 11.409 2.297 -21.563 1.00 92.12 83 GLY A N 1
ATOM 651 C CA . GLY A 1 83 ? 11.948 1.024 -22.045 1.00 92.12 83 GLY A CA 1
ATOM 652 C C . GLY A 1 83 ? 13.134 0.474 -21.245 1.00 92.12 83 GLY A C 1
ATOM 653 O O . GLY A 1 83 ? 13.828 -0.411 -21.738 1.00 92.12 83 GLY A O 1
ATOM 654 N N . ILE A 1 84 ? 13.364 0.953 -20.018 1.00 89.81 84 ILE A N 1
ATOM 655 C CA . ILE A 1 84 ? 14.411 0.445 -19.114 1.00 89.81 84 ILE A CA 1
ATOM 656 C C . ILE A 1 84 ? 13.828 -0.725 -18.310 1.00 89.81 84 ILE A C 1
ATOM 658 O O . ILE A 1 84 ? 13.444 -0.586 -17.152 1.00 89.81 84 ILE A O 1
ATOM 662 N N . ALA A 1 85 ? 13.667 -1.864 -18.984 1.00 86.38 85 ALA A N 1
ATOM 663 C CA . ALA A 1 85 ? 13.116 -3.103 -18.430 1.00 86.38 85 ALA A CA 1
ATOM 664 C C . ALA A 1 85 ? 14.038 -4.299 -18.722 1.00 86.38 85 ALA A C 1
ATOM 666 O O . ALA A 1 85 ? 13.609 -5.348 -19.200 1.00 86.38 85 ALA A O 1
ATOM 667 N N . ASP A 1 86 ? 15.329 -4.106 -18.483 1.00 91.44 86 ASP A N 1
ATOM 668 C CA . ASP A 1 86 ? 16.362 -5.133 -18.500 1.00 91.44 86 ASP A CA 1
ATOM 669 C C . ASP A 1 86 ? 16.427 -5.891 -17.158 1.00 91.44 86 ASP A C 1
ATOM 671 O O . ASP A 1 86 ? 15.642 -5.657 -16.235 1.00 91.44 86 ASP A O 1
ATOM 675 N N . THR A 1 87 ? 17.346 -6.852 -17.048 1.00 93.12 87 THR A N 1
ATOM 676 C CA . THR A 1 87 ? 17.399 -7.804 -15.927 1.00 93.12 87 THR A CA 1
ATOM 677 C C . THR A 1 87 ? 17.492 -7.123 -14.560 1.00 93.12 87 THR A C 1
ATOM 679 O O . THR A 1 87 ? 16.854 -7.580 -13.614 1.00 93.12 87 THR A O 1
ATOM 682 N N . MET A 1 88 ? 18.264 -6.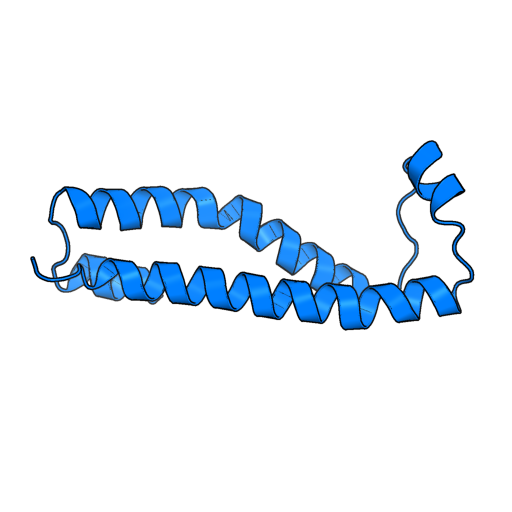037 -14.443 1.00 95.19 88 MET A N 1
ATOM 683 C CA . MET A 1 88 ? 18.518 -5.382 -13.157 1.00 95.19 88 MET A CA 1
ATOM 684 C C . MET A 1 88 ? 17.292 -4.611 -12.628 1.00 95.19 88 MET A C 1
ATOM 686 O O . MET A 1 88 ? 16.865 -4.916 -11.514 1.00 95.19 88 MET A O 1
ATOM 690 N N . PRO A 1 89 ? 16.660 -3.683 -13.379 1.00 94.56 89 PRO A N 1
ATOM 691 C CA . PRO A 1 89 ? 15.429 -3.027 -12.928 1.00 94.56 89 PRO A CA 1
ATOM 692 C C . PRO A 1 89 ? 14.301 -4.006 -12.609 1.00 94.56 89 PRO A C 1
ATOM 694 O O . PRO A 1 89 ? 13.580 -3.808 -11.634 1.00 94.56 89 PRO A O 1
ATOM 697 N N . ILE A 1 90 ? 14.160 -5.075 -13.402 1.00 95.56 90 ILE A N 1
ATOM 698 C CA . ILE A 1 90 ? 13.157 -6.110 -13.136 1.00 95.56 90 ILE A CA 1
ATOM 699 C C . ILE A 1 90 ? 13.456 -6.805 -11.810 1.00 95.56 90 ILE A C 1
ATOM 701 O O . ILE A 1 90 ? 12.550 -6.934 -10.997 1.00 95.56 90 ILE A O 1
ATOM 705 N N . ALA A 1 91 ? 14.701 -7.231 -11.573 1.00 95.94 91 ALA A N 1
ATOM 706 C CA . ALA A 1 91 ? 15.078 -7.898 -10.329 1.00 95.94 91 ALA A CA 1
ATOM 707 C C . ALA A 1 91 ? 14.815 -7.012 -9.102 1.00 95.94 91 ALA A C 1
ATOM 709 O O . ALA A 1 91 ? 14.213 -7.480 -8.141 1.00 95.94 91 ALA A O 1
ATOM 710 N N . LEU A 1 92 ? 15.191 -5.730 -9.172 1.00 95.12 92 LEU A N 1
ATOM 711 C CA . LEU A 1 92 ? 14.962 -4.763 -8.094 1.00 95.12 92 LEU A CA 1
ATOM 712 C C . LEU A 1 92 ? 13.476 -4.508 -7.832 1.00 95.12 92 LEU A C 1
ATOM 714 O O . LEU A 1 92 ? 13.088 -4.273 -6.698 1.00 95.12 92 LEU A O 1
ATOM 718 N N . ALA A 1 93 ? 12.626 -4.565 -8.857 1.00 95.69 93 ALA A N 1
ATOM 719 C CA . ALA A 1 93 ? 11.193 -4.360 -8.673 1.00 95.69 93 ALA A CA 1
ATOM 720 C C . ALA A 1 93 ? 10.501 -5.504 -7.900 1.00 95.69 93 ALA A C 1
ATOM 722 O O . ALA A 1 93 ? 9.353 -5.346 -7.491 1.00 95.69 93 ALA A O 1
ATOM 723 N N . TRP A 1 94 ? 11.180 -6.640 -7.705 1.00 95.44 94 TRP A N 1
ATOM 724 C CA . TRP A 1 94 ? 10.677 -7.807 -6.973 1.00 95.44 94 TRP A CA 1
ATOM 725 C C . TRP A 1 94 ? 11.269 -7.972 -5.564 1.00 95.44 94 TRP A C 1
ATOM 727 O O . TRP A 1 94 ? 10.951 -8.961 -4.901 1.00 95.44 94 TRP A O 1
ATOM 737 N N . THR A 1 95 ? 12.114 -7.045 -5.106 1.00 88.56 95 THR A N 1
ATOM 738 C CA . THR A 1 95 ? 12.837 -7.122 -3.822 1.00 88.56 95 THR A CA 1
ATOM 739 C C . THR A 1 95 ? 12.721 -5.830 -3.038 1.00 88.56 95 THR A C 1
ATOM 741 O O . THR A 1 95 ? 12.422 -5.911 -1.829 1.00 88.56 95 THR A O 1
#

Foldseek 3Di:
DDQFLLVVLVVVLVVVLVVLVCVLCVLVVVQCVVVVDDPVVCVVVVDDDPGDPVSVVSVVVSVVSVVVCPVVVVVSVVCRVVVVRDDVVSVVSVD

Sequence (95 aa):
MSVSPLILPVLMLVGWTFVMWVWMYATRIPAMRKANIDVNEVSRTGTKLDLPPEVTRVADNYNHLHEQPTIFYATALAGAVIGIADTMPIALAWT

Radius of gyration: 18.33 Å; chains: 1; bounding box: 39×23×50 Å

Secondary structure (DSSP, 8-state):
-PPPTTHHHHHHHHHHHHHHHHHHHHHHHHHHHHTT--HHHHHHH-PPP---HHHHHHHHHHHHHHHTHHHHHHHHHHHHHHT--SHHHHHHTT-